Protein AF-A0A166GNI2-F1 (afdb_monomer_lite)

pLDDT: mean 70.07, std 17.27, range [38.03, 93.0]

InterPro domains:
  IPR001138 Zn(2)Cys(6) fungal-type DNA-binding domain [PF00172] (25-57)
  IPR001138 Zn(2)Cys(6) fungal-type DNA-binding domain [PS00463] (25-56)
  IPR001138 Zn(2)Cys(6) fungal-type DNA-binding domain [PS50048] (25-56)
  IPR001138 Zn(2)Cys(6) fungal-type DNA-binding domain [SM00066] (20-67)
  IPR001138 Zn(2)Cys(6) fungal-type DNA-binding domain [cd00067] (21-56)
  IPR036864 Zn(2)-C6 fungal-type DNA-binding domain superfamily [G3DSA:4.10.240.10] (22-89)
  IPR036864 Zn(2)-C6 fungal-type DNA-binding domain superfamily [SSF57701] (18-59)

Structure (mmCIF, N/CA/C/O backbone):
data_AF-A0A166GNI2-F1
#
_entry.id   AF-A0A166GNI2-F1
#
loop_
_atom_site.group_PDB
_atom_site.id
_atom_site.type_symbol
_atom_site.label_atom_id
_atom_site.label_alt_id
_atom_site.label_comp_id
_atom_site.label_asym_id
_atom_site.label_entity_id
_atom_site.label_seq_id
_atom_site.pdbx_PDB_ins_code
_atom_site.Cartn_x
_atom_site.Cartn_y
_atom_site.Cartn_z
_atom_site.occupancy
_atom_site.B_iso_or_equiv
_atom_site.auth_seq_id
_atom_site.auth_comp_id
_atom_site.auth_asym_id
_atom_site.auth_atom_id
_atom_site.pdbx_PDB_model_num
ATOM 1 N N . PRO A 1 1 ? -9.754 -38.605 24.866 1.00 47.03 1 PRO A N 1
ATOM 2 C CA . PRO A 1 1 ? -8.941 -38.838 23.643 1.00 47.03 1 PRO A CA 1
ATOM 3 C C . PRO A 1 1 ? -9.196 -37.699 22.643 1.00 47.03 1 PRO A C 1
ATOM 5 O O . PRO A 1 1 ? -10.216 -37.703 21.965 1.00 47.03 1 PRO A O 1
ATOM 8 N N . SER A 1 2 ? -8.332 -36.680 22.627 1.00 47.28 2 SER A N 1
ATOM 9 C CA . SER A 1 2 ? -8.513 -35.466 21.811 1.00 47.28 2 SER A CA 1
ATOM 10 C C . SER A 1 2 ? -7.514 -35.449 20.645 1.00 47.28 2 SER A C 1
ATOM 12 O O . SER A 1 2 ? -6.353 -35.806 20.855 1.00 47.28 2 SER A O 1
ATOM 14 N N . PRO A 1 3 ? -7.921 -35.063 19.420 1.00 56.62 3 PRO A N 1
ATOM 15 C CA . PRO A 1 3 ? -7.102 -35.253 18.230 1.00 56.62 3 PRO A CA 1
ATOM 16 C C . PRO A 1 3 ? -6.008 -34.183 18.113 1.00 56.62 3 PRO A C 1
ATOM 18 O O . PRO A 1 3 ? -6.261 -32.978 18.166 1.00 56.62 3 PRO A O 1
ATOM 21 N N . VAL A 1 4 ? -4.775 -34.646 17.918 1.00 52.44 4 VAL A N 1
ATOM 22 C CA . VAL A 1 4 ? -3.589 -33.831 17.639 1.00 52.44 4 VAL A CA 1
ATOM 23 C C . VAL A 1 4 ? -3.659 -33.242 16.224 1.00 52.44 4 VAL A C 1
ATOM 25 O O . VAL A 1 4 ? -3.728 -33.964 15.231 1.00 52.44 4 VAL A O 1
ATOM 28 N N . LYS A 1 5 ? -3.635 -31.908 16.108 1.00 46.94 5 LYS A N 1
ATOM 29 C CA . LYS A 1 5 ? -3.589 -31.208 14.814 1.00 46.94 5 LYS A CA 1
ATOM 30 C C . LYS A 1 5 ? -2.190 -31.352 14.201 1.00 46.94 5 LYS A C 1
ATOM 32 O O . LYS A 1 5 ? -1.229 -30.760 14.683 1.00 46.94 5 LYS A O 1
ATOM 37 N N . GLN A 1 6 ? -2.081 -32.149 13.139 1.00 52.44 6 GLN A N 1
ATOM 38 C CA . GLN A 1 6 ? -0.852 -32.353 12.369 1.00 52.44 6 GLN A CA 1
ATOM 39 C C . GLN A 1 6 ? -0.527 -31.131 11.495 1.00 52.44 6 GLN A C 1
ATOM 41 O O . GLN A 1 6 ? -1.205 -30.854 10.506 1.00 52.44 6 GLN A O 1
ATOM 46 N N . THR A 1 7 ? 0.562 -30.431 11.812 1.00 45.91 7 THR A N 1
ATOM 47 C CA . THR A 1 7 ? 1.188 -29.447 10.918 1.00 45.91 7 THR A CA 1
ATOM 48 C C . THR A 1 7 ? 1.956 -30.185 9.823 1.00 45.91 7 THR A C 1
ATOM 50 O O . THR A 1 7 ? 2.997 -30.786 10.091 1.00 45.91 7 THR A O 1
ATOM 53 N N . ARG A 1 8 ? 1.474 -30.140 8.576 1.00 60.47 8 ARG A N 1
ATOM 54 C CA . ARG A 1 8 ? 2.209 -30.696 7.431 1.00 60.47 8 ARG A CA 1
ATOM 55 C C . ARG A 1 8 ? 3.352 -29.756 7.037 1.00 60.47 8 ARG A C 1
ATOM 57 O O . ARG A 1 8 ? 3.125 -28.664 6.525 1.00 60.47 8 ARG A O 1
ATOM 64 N N . LYS A 1 9 ? 4.586 -30.193 7.298 1.00 44.50 9 LYS A N 1
ATOM 65 C CA . LYS A 1 9 ? 5.827 -29.611 6.768 1.00 44.50 9 LYS A CA 1
ATOM 66 C C . LYS A 1 9 ? 6.063 -30.193 5.369 1.00 44.50 9 LYS A C 1
ATOM 68 O O . LYS A 1 9 ? 6.328 -31.384 5.251 1.00 44.50 9 LYS A O 1
ATOM 73 N N . GLY A 1 10 ? 5.930 -29.378 4.324 1.00 48.03 10 GLY A N 1
ATOM 74 C CA . GLY A 1 10 ? 6.273 -29.760 2.950 1.00 48.03 10 GLY A CA 1
ATOM 75 C C . GLY A 1 10 ? 7.774 -29.614 2.692 1.00 48.03 10 GLY A C 1
ATOM 76 O O . GLY A 1 10 ? 8.349 -28.566 2.985 1.00 48.03 10 GLY A O 1
ATOM 77 N N . ALA A 1 11 ? 8.395 -30.670 2.167 1.00 50.78 11 ALA A N 1
ATOM 78 C CA . ALA A 1 11 ? 9.810 -30.745 1.824 1.00 50.78 11 ALA A CA 1
ATOM 79 C C . ALA A 1 11 ? 10.074 -30.371 0.347 1.00 50.78 11 ALA A C 1
ATOM 81 O O . ALA A 1 11 ? 9.404 -30.867 -0.548 1.00 50.78 11 ALA A O 1
ATOM 82 N N . GLY A 1 12 ? 11.065 -29.493 0.151 1.00 45.12 12 GLY A N 1
ATOM 83 C CA . GLY A 1 12 ? 12.081 -29.435 -0.916 1.00 45.12 12 GLY A CA 1
ATOM 84 C C . GLY A 1 12 ? 11.752 -29.668 -2.402 1.00 45.12 12 GLY A C 1
ATOM 85 O O . GLY A 1 12 ? 11.559 -30.796 -2.832 1.00 45.12 12 GLY A O 1
ATOM 86 N N . VAL A 1 13 ? 11.987 -28.628 -3.216 1.00 58.56 13 VAL A N 1
ATOM 87 C CA . VAL A 1 13 ? 12.628 -28.756 -4.544 1.00 58.56 13 VAL A CA 1
ATOM 88 C C . VAL A 1 13 ? 13.864 -27.841 -4.557 1.00 58.56 13 VAL A C 1
ATOM 90 O O . VAL A 1 13 ? 13.704 -26.630 -4.377 1.00 58.56 13 VAL A O 1
ATOM 93 N N . PRO A 1 14 ? 15.096 -28.351 -4.752 1.00 60.03 14 PRO A N 1
ATOM 94 C CA . PRO A 1 14 ? 16.277 -27.507 -4.886 1.00 60.03 14 PRO A CA 1
ATOM 95 C C . PRO A 1 14 ? 16.381 -27.001 -6.333 1.00 60.03 14 PRO A C 1
ATOM 97 O O . PRO A 1 14 ? 16.702 -27.762 -7.242 1.00 60.03 14 PRO A O 1
ATOM 100 N N . LYS A 1 15 ? 16.112 -25.709 -6.566 1.00 55.53 15 LYS A N 1
ATOM 101 C CA . LYS A 1 15 ? 16.352 -25.057 -7.867 1.00 55.53 15 LYS A CA 1
ATOM 102 C C . LYS A 1 15 ? 17.584 -24.145 -7.797 1.00 55.53 15 LYS A C 1
ATOM 104 O O . LYS A 1 15 ? 17.817 -23.462 -6.805 1.00 55.53 15 LYS A O 1
ATOM 109 N N . ALA A 1 16 ? 18.385 -24.232 -8.853 1.00 51.16 16 ALA A N 1
ATOM 110 C CA . ALA A 1 16 ? 19.793 -23.878 -8.978 1.00 51.16 16 ALA A CA 1
ATOM 111 C C . ALA A 1 16 ? 20.250 -22.468 -8.529 1.00 51.16 16 ALA A C 1
ATOM 113 O O . ALA A 1 16 ? 19.545 -21.472 -8.649 1.00 51.16 16 ALA A O 1
ATOM 114 N N . LYS A 1 17 ? 21.505 -22.467 -8.050 1.00 49.75 17 LYS A N 1
ATOM 115 C CA . LYS A 1 17 ? 22.572 -21.444 -8.041 1.00 49.75 17 LYS A CA 1
ATOM 116 C C . LYS A 1 17 ? 22.166 -19.999 -8.402 1.00 49.75 17 LYS A C 1
ATOM 118 O O . LYS A 1 17 ? 21.886 -19.688 -9.552 1.00 49.75 17 LYS A O 1
ATOM 123 N N . GLY A 1 18 ? 22.270 -19.104 -7.413 1.00 48.72 18 GLY A N 1
ATOM 124 C CA . GLY A 1 18 ? 22.246 -17.646 -7.611 1.00 48.72 18 GLY A CA 1
ATOM 125 C C . GLY A 1 18 ? 20.920 -16.941 -7.308 1.00 48.72 18 GLY A C 1
ATOM 126 O O . GLY A 1 18 ? 20.752 -15.783 -7.681 1.00 48.72 18 GLY A O 1
ATOM 127 N N . ALA A 1 19 ? 19.971 -17.592 -6.631 1.00 45.62 19 ALA A N 1
ATOM 128 C CA . ALA A 1 19 ? 18.704 -16.962 -6.274 1.00 45.62 19 ALA A CA 1
ATOM 129 C C . ALA A 1 19 ? 18.910 -15.909 -5.172 1.00 45.62 19 ALA A C 1
ATOM 131 O O . ALA A 1 19 ? 18.840 -16.210 -3.979 1.00 45.62 19 ALA A O 1
ATOM 132 N N . VAL A 1 20 ? 19.154 -14.660 -5.581 1.00 50.50 20 VAL A N 1
ATOM 133 C CA . VAL A 1 20 ? 18.919 -13.453 -4.777 1.00 50.50 20 VAL A CA 1
ATOM 134 C C . VAL A 1 20 ? 17.619 -13.689 -4.020 1.00 50.50 20 VAL A C 1
ATOM 136 O O . VAL A 1 20 ? 16.583 -13.795 -4.677 1.00 50.50 20 VAL A O 1
ATOM 139 N N . ARG A 1 21 ? 17.702 -13.888 -2.688 1.00 48.28 21 ARG A N 1
ATOM 140 C CA . ARG A 1 21 ? 16.601 -14.281 -1.784 1.00 48.28 21 ARG A CA 1
ATOM 141 C C . ARG A 1 21 ? 15.289 -13.814 -2.381 1.00 48.28 21 ARG A C 1
ATOM 143 O O . ARG A 1 21 ? 15.076 -12.599 -2.406 1.00 48.28 21 ARG A O 1
ATOM 150 N N . ALA A 1 22 ? 14.512 -14.751 -2.945 1.00 50.62 22 ALA A N 1
ATOM 151 C CA . ALA A 1 22 ? 13.355 -14.410 -3.760 1.00 50.62 22 ALA A CA 1
ATOM 152 C C . ALA A 1 22 ? 12.605 -13.304 -3.031 1.00 50.62 22 ALA A C 1
ATOM 154 O O . ALA A 1 22 ? 12.288 -13.435 -1.845 1.00 50.62 22 ALA A O 1
ATOM 155 N N . LYS A 1 23 ? 12.460 -12.163 -3.704 1.00 63.97 23 LYS A N 1
ATOM 156 C CA . LYS A 1 23 ? 11.750 -11.000 -3.196 1.00 63.97 23 LYS A CA 1
ATOM 157 C C . LYS A 1 23 ? 10.283 -11.406 -3.150 1.00 63.97 23 LYS A C 1
ATOM 159 O O . LYS A 1 23 ? 9.528 -11.035 -4.024 1.00 63.97 23 LYS A O 1
ATOM 164 N N . SER A 1 24 ? 9.920 -12.289 -2.236 1.00 74.56 24 SER A N 1
ATOM 165 C CA . SER A 1 24 ? 8.643 -12.978 -2.219 1.00 74.56 24 SER A CA 1
ATOM 166 C C . SER A 1 24 ? 7.611 -12.073 -1.534 1.00 74.56 24 SER A C 1
ATOM 168 O O . SER A 1 24 ? 7.962 -11.140 -0.799 1.00 74.56 24 SER A O 1
ATOM 170 N N . GLY A 1 25 ? 6.339 -12.235 -1.876 1.00 86.94 25 GLY A N 1
ATOM 171 C CA . GLY A 1 25 ? 5.243 -11.391 -1.406 1.00 86.94 25 GLY A CA 1
ATOM 172 C C . GLY A 1 25 ? 4.832 -10.254 -2.336 1.00 86.94 25 GLY A C 1
ATOM 173 O O . GLY A 1 25 ? 5.550 -9.891 -3.269 1.00 86.94 25 GLY A O 1
ATOM 174 N N . CYS A 1 26 ? 3.662 -9.678 -2.063 1.00 91.56 26 CYS A N 1
ATOM 175 C CA . CYS A 1 26 ? 3.109 -8.562 -2.824 1.00 91.56 26 CYS A CA 1
ATOM 176 C C . CYS A 1 26 ? 3.932 -7.276 -2.639 1.00 91.56 26 CYS A C 1
ATOM 178 O O . CYS A 1 26 ? 4.667 -7.107 -1.656 1.00 91.56 26 CYS A O 1
ATOM 180 N N . TYR A 1 27 ? 3.801 -6.331 -3.566 1.00 90.62 27 TYR A N 1
ATOM 181 C CA . TYR A 1 27 ? 4.530 -5.061 -3.512 1.00 90.62 27 TYR A CA 1
ATOM 182 C C . TYR A 1 27 ? 4.263 -4.278 -2.219 1.00 90.62 27 TYR A C 1
ATOM 184 O O . TYR A 1 27 ? 5.214 -3.788 -1.605 1.00 90.62 27 TYR A O 1
ATOM 192 N N . THR A 1 28 ? 3.018 -4.242 -1.738 1.00 91.44 28 THR A N 1
ATOM 193 C CA . THR A 1 28 ? 2.643 -3.569 -0.483 1.00 91.44 28 THR A CA 1
ATOM 194 C C . THR A 1 28 ? 3.384 -4.157 0.727 1.00 91.44 28 THR A C 1
ATOM 196 O O . THR A 1 28 ? 3.979 -3.419 1.518 1.00 91.44 28 THR A O 1
ATOM 199 N N . CYS A 1 29 ? 3.441 -5.488 0.861 1.00 91.44 29 CYS A N 1
ATOM 200 C CA . CYS A 1 29 ? 4.196 -6.153 1.932 1.00 91.44 29 CYS A CA 1
ATOM 201 C C . CYS A 1 29 ? 5.701 -5.860 1.847 1.00 91.44 29 CYS A C 1
ATOM 203 O O . CYS A 1 29 ? 6.340 -5.608 2.875 1.00 91.44 29 CYS A O 1
ATOM 205 N N . ARG A 1 30 ? 6.261 -5.811 0.629 1.00 89.81 30 ARG A N 1
ATOM 206 C CA . ARG A 1 30 ? 7.669 -5.446 0.399 1.00 89.81 30 ARG A CA 1
ATOM 207 C C . ARG A 1 30 ? 7.962 -4.005 0.842 1.00 89.81 30 ARG A C 1
ATOM 209 O O . ARG A 1 30 ? 8.956 -3.778 1.529 1.00 89.81 30 ARG A O 1
ATOM 216 N N . ILE A 1 31 ? 7.099 -3.041 0.506 1.00 90.06 31 ILE A N 1
ATOM 217 C CA . ILE A 1 31 ? 7.242 -1.619 0.888 1.00 90.06 31 ILE A CA 1
ATOM 218 C C . ILE A 1 31 ? 7.232 -1.448 2.414 1.00 90.06 31 ILE A C 1
ATOM 220 O O . ILE A 1 31 ? 8.105 -0.772 2.977 1.00 90.06 31 ILE A O 1
ATOM 224 N N . ARG A 1 32 ? 6.290 -2.122 3.088 1.00 89.31 32 ARG A N 1
ATOM 225 C CA . ARG A 1 32 ? 6.128 -2.114 4.554 1.00 89.31 32 ARG A CA 1
ATOM 226 C C . ARG A 1 32 ? 7.199 -2.898 5.308 1.00 89.31 32 ARG A C 1
ATOM 228 O O . ARG A 1 32 ? 7.275 -2.776 6.528 1.00 89.31 32 ARG A O 1
ATOM 235 N N . ARG A 1 33 ? 7.992 -3.720 4.611 1.00 88.00 33 ARG A N 1
ATOM 236 C CA . ARG A 1 33 ? 8.945 -4.669 5.210 1.00 88.00 33 ARG A CA 1
ATOM 237 C C . ARG A 1 33 ? 8.265 -5.628 6.204 1.00 88.00 33 ARG A C 1
ATOM 239 O O . ARG A 1 33 ? 8.782 -5.877 7.291 1.00 88.00 33 ARG A O 1
ATOM 246 N N . LYS A 1 34 ? 7.082 -6.145 5.851 1.00 89.69 34 LYS A N 1
ATOM 247 C CA . LYS A 1 34 ? 6.340 -7.143 6.646 1.00 89.69 34 LYS A CA 1
ATOM 248 C C . LYS A 1 34 ? 6.190 -8.449 5.868 1.00 89.69 34 LYS A C 1
ATOM 250 O O . LYS A 1 34 ? 6.204 -8.440 4.639 1.00 89.69 34 LYS A O 1
ATOM 255 N N . LYS A 1 35 ? 6.050 -9.568 6.589 1.00 87.38 35 LYS A N 1
ATOM 256 C CA . LYS A 1 35 ? 5.875 -10.895 5.984 1.00 87.38 35 LYS A CA 1
ATOM 257 C C . LYS A 1 35 ? 4.589 -10.921 5.155 1.00 87.38 35 LYS A C 1
ATOM 259 O O . LYS A 1 35 ? 3.543 -10.489 5.631 1.00 87.38 35 LYS A O 1
ATOM 264 N N . CYS A 1 36 ? 4.689 -11.424 3.930 1.00 91.00 36 CYS A N 1
ATOM 265 C CA . CYS A 1 36 ? 3.536 -11.749 3.105 1.00 91.00 36 CYS A CA 1
ATOM 266 C C . CYS A 1 36 ? 3.149 -13.216 3.335 1.00 91.00 36 CYS A C 1
ATOM 268 O O . CYS A 1 36 ? 4.011 -14.063 3.591 1.00 91.00 36 CYS A O 1
ATOM 270 N N . ASP A 1 37 ? 1.855 -13.503 3.283 1.00 90.06 37 ASP A N 1
ATOM 271 C CA . ASP A 1 37 ? 1.307 -14.864 3.265 1.00 90.06 37 ASP A CA 1
ATOM 272 C C . ASP A 1 37 ? 1.355 -15.503 1.870 1.00 90.06 37 ASP A C 1
ATOM 274 O O . ASP A 1 37 ? 1.256 -16.719 1.772 1.00 90.06 37 ASP A O 1
ATOM 278 N N . GLU A 1 38 ? 1.553 -14.697 0.821 1.00 86.62 38 GLU A N 1
ATOM 279 C CA . GLU A 1 38 ? 1.625 -15.135 -0.581 1.00 86.62 38 GLU A CA 1
ATOM 280 C C . GLU A 1 38 ? 0.374 -15.873 -1.089 1.00 86.62 38 GLU A C 1
ATOM 282 O O . GLU A 1 38 ? 0.418 -16.497 -2.144 1.00 86.62 38 GLU A O 1
ATOM 287 N N . GLN A 1 39 ? -0.754 -15.757 -0.379 1.00 86.69 39 GLN A N 1
ATOM 288 C CA . GLN A 1 39 ? -2.047 -16.297 -0.789 1.00 86.69 39 GLN A CA 1
ATOM 289 C C . GLN A 1 39 ? -2.802 -15.216 -1.560 1.00 86.69 39 GLN A C 1
ATOM 291 O O . GLN A 1 39 ? -3.438 -14.354 -0.952 1.00 86.69 39 GLN A O 1
ATOM 296 N N . ALA A 1 40 ? -2.680 -15.229 -2.888 1.00 86.38 40 ALA A N 1
ATOM 297 C CA . ALA A 1 40 ? -3.473 -14.366 -3.756 1.00 86.38 40 ALA A CA 1
ATOM 298 C C . ALA A 1 40 ? -4.938 -14.829 -3.752 1.00 86.38 40 ALA A C 1
ATOM 300 O O . ALA A 1 40 ? -5.219 -16.004 -3.981 1.00 86.38 40 ALA A O 1
ATOM 301 N N . ASP A 1 41 ? -5.859 -13.916 -3.465 1.00 87.44 41 ASP A N 1
ATOM 302 C CA . ASP A 1 41 ? -7.292 -14.140 -3.636 1.00 87.44 41 ASP A CA 1
ATOM 303 C C . ASP A 1 41 ? -7.723 -13.961 -5.104 1.00 87.44 41 ASP A C 1
ATOM 305 O O . ASP A 1 41 ? -6.905 -13.670 -5.980 1.00 87.44 41 ASP A O 1
ATOM 309 N N . GLY A 1 42 ? -9.024 -14.106 -5.381 1.00 85.44 42 GLY A N 1
ATOM 310 C CA . GLY A 1 42 ? -9.582 -13.921 -6.727 1.00 85.44 42 GLY A CA 1
ATOM 311 C C . GLY A 1 42 ? -9.390 -12.515 -7.315 1.00 85.44 42 GLY A C 1
ATOM 312 O O . GLY A 1 42 ? -9.536 -12.346 -8.520 1.00 85.44 42 GLY A O 1
ATOM 313 N N . SER A 1 43 ? -9.026 -11.524 -6.493 1.00 82.56 43 SER A N 1
ATOM 314 C CA . SER A 1 43 ? -8.703 -10.156 -6.921 1.00 82.56 43 SER A CA 1
ATOM 315 C C . SER A 1 43 ? -7.198 -9.919 -7.115 1.00 82.56 43 SER A C 1
ATOM 317 O O . SER A 1 43 ? -6.784 -8.824 -7.487 1.00 82.56 43 SER A O 1
ATOM 319 N N . GLY A 1 44 ? -6.356 -10.925 -6.850 1.00 86.94 44 GLY A N 1
ATOM 320 C CA . GLY A 1 44 ? -4.898 -10.800 -6.892 1.00 86.94 44 GLY A CA 1
ATOM 321 C C . GLY A 1 44 ? -4.288 -10.142 -5.646 1.00 86.94 44 GLY A C 1
ATOM 322 O O . GLY A 1 44 ? -3.092 -9.830 -5.632 1.00 86.94 44 GLY A O 1
ATOM 323 N N . SER A 1 45 ? -5.076 -9.959 -4.584 1.00 91.38 45 SER A N 1
ATOM 324 C CA . SER A 1 45 ? -4.647 -9.388 -3.308 1.00 91.38 45 SER A CA 1
ATOM 325 C C . SER A 1 45 ? -4.188 -10.471 -2.335 1.00 91.38 45 SER A C 1
ATOM 327 O O . SER A 1 45 ? -4.746 -11.562 -2.282 1.00 91.38 45 SER A O 1
ATOM 329 N N . CYS A 1 46 ? -3.167 -10.184 -1.521 1.00 93.00 46 CYS A N 1
ATOM 330 C CA . CYS A 1 46 ? -2.761 -11.110 -0.462 1.00 93.00 46 CYS A CA 1
ATOM 331 C C . CYS A 1 46 ? -3.693 -11.029 0.754 1.00 93.00 46 CYS A C 1
ATOM 333 O O . CYS A 1 46 ? -4.149 -9.941 1.126 1.00 93.00 46 CYS A O 1
ATOM 335 N N . GLN A 1 47 ? -3.889 -12.149 1.452 1.00 92.69 47 GLN A N 1
ATOM 336 C CA . GLN A 1 47 ? -4.782 -12.220 2.616 1.00 92.69 47 GLN A CA 1
ATOM 337 C C . GLN A 1 47 ? -4.381 -11.250 3.740 1.00 92.69 47 GLN A C 1
ATOM 339 O O . GLN A 1 47 ? -5.228 -10.729 4.466 1.00 92.69 47 GLN A O 1
ATOM 344 N N . THR A 1 48 ? -3.088 -10.960 3.902 1.00 91.44 48 THR A N 1
ATOM 345 C CA . THR A 1 48 ? -2.613 -9.980 4.890 1.00 91.44 48 THR A CA 1
ATOM 346 C C . THR A 1 48 ? -3.005 -8.552 4.538 1.00 91.44 48 THR A C 1
ATOM 348 O O . THR A 1 48 ? -3.360 -7.799 5.443 1.00 91.44 48 THR A O 1
ATOM 351 N N . CYS A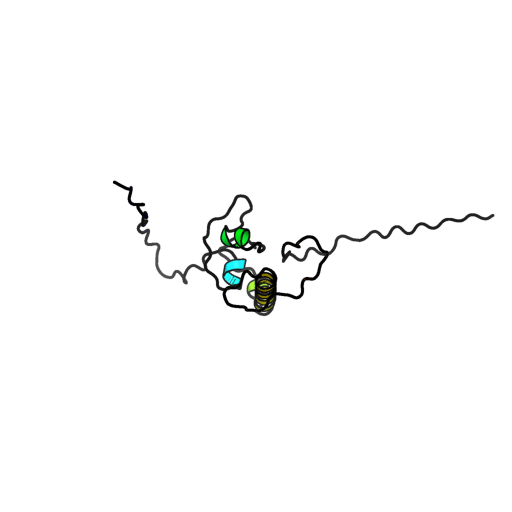 1 49 ? -2.946 -8.166 3.263 1.00 92.12 49 CYS A N 1
ATOM 352 C CA . CYS A 1 49 ? -3.395 -6.844 2.831 1.00 92.12 49 CYS A CA 1
ATOM 353 C C . CYS A 1 49 ? -4.903 -6.700 3.031 1.00 92.12 49 CYS A C 1
ATOM 355 O O . CYS A 1 49 ? -5.323 -5.728 3.653 1.00 92.12 49 CYS A O 1
ATOM 357 N N . VAL A 1 50 ? -5.680 -7.710 2.631 1.00 91.69 50 VAL A N 1
ATOM 358 C CA . VAL A 1 50 ? -7.140 -7.737 2.807 1.00 91.69 50 VAL A CA 1
ATOM 359 C C . VAL A 1 50 ? -7.522 -7.594 4.283 1.00 91.69 50 VAL A C 1
ATOM 361 O O . VAL A 1 50 ? -8.299 -6.712 4.645 1.00 91.69 50 VAL A O 1
ATOM 364 N N . ARG A 1 51 ? -6.908 -8.389 5.170 1.00 90.56 51 ARG A N 1
ATOM 365 C CA . ARG A 1 51 ? -7.180 -8.347 6.618 1.00 90.56 51 ARG A CA 1
ATOM 366 C C . ARG A 1 51 ? -6.853 -6.995 7.250 1.00 90.56 51 ARG A C 1
ATOM 368 O O . ARG A 1 51 ? -7.565 -6.546 8.139 1.00 90.56 51 ARG A O 1
ATOM 375 N N . LEU A 1 52 ? -5.763 -6.367 6.813 1.00 88.69 52 LEU A N 1
ATOM 376 C CA . LEU A 1 52 ? -5.319 -5.063 7.313 1.00 88.69 52 LEU A CA 1
ATOM 377 C C . LEU A 1 52 ? -5.987 -3.885 6.591 1.00 88.69 52 LEU A C 1
ATOM 379 O O . LEU A 1 52 ? -5.607 -2.746 6.851 1.00 88.69 52 LEU A O 1
ATOM 383 N N . ARG A 1 53 ? -6.934 -4.154 5.677 1.00 88.94 53 ARG A N 1
ATOM 384 C CA . ARG A 1 53 ? -7.610 -3.147 4.845 1.00 88.94 53 ARG A CA 1
ATOM 385 C C . ARG A 1 53 ? -6.625 -2.243 4.092 1.00 88.94 53 ARG A C 1
ATOM 387 O O . ARG A 1 53 ? -6.838 -1.045 3.957 1.00 88.94 53 ARG A O 1
ATOM 394 N N . LEU A 1 54 ? -5.521 -2.821 3.621 1.00 90.50 54 LEU A N 1
ATOM 395 C CA . LEU A 1 54 ? -4.515 -2.130 2.817 1.00 90.50 54 LEU A CA 1
ATOM 396 C C . LEU A 1 54 ? -4.691 -2.475 1.346 1.00 90.50 54 LEU A C 1
ATOM 398 O O . LEU A 1 54 ? -4.858 -3.650 1.015 1.00 90.50 54 LEU A O 1
ATOM 402 N N . GLU A 1 55 ? -4.515 -1.491 0.468 1.00 91.56 55 GLU A N 1
ATOM 403 C CA . GLU A 1 55 ? -4.451 -1.756 -0.966 1.00 91.56 55 GLU A CA 1
ATOM 404 C C . GLU A 1 55 ? -3.264 -2.666 -1.296 1.00 91.56 55 GLU A C 1
ATOM 406 O O . GLU A 1 55 ? -2.095 -2.402 -0.967 1.00 91.56 55 GLU A O 1
ATOM 411 N N . CYS A 1 56 ? -3.587 -3.795 -1.922 1.00 91.94 56 CYS A N 1
ATOM 412 C CA . CYS A 1 56 ? -2.607 -4.741 -2.404 1.00 91.94 56 CYS A CA 1
ATOM 413 C C . CYS A 1 56 ? -2.254 -4.389 -3.842 1.00 91.94 56 CYS A C 1
ATOM 415 O O . CYS A 1 56 ? -3.046 -4.593 -4.749 1.00 91.94 56 CYS A O 1
ATOM 417 N N . LEU A 1 57 ? -1.023 -3.944 -4.069 1.00 90.62 57 LEU A N 1
ATOM 418 C CA . LEU A 1 57 ? -0.535 -3.644 -5.418 1.00 90.62 57 LEU A CA 1
ATOM 419 C C . LEU A 1 57 ? -0.214 -4.919 -6.235 1.00 90.62 57 LEU A C 1
ATOM 421 O O . LEU A 1 57 ? 0.442 -4.852 -7.270 1.00 90.62 57 LEU A O 1
ATOM 425 N N . GLY A 1 58 ? -0.615 -6.095 -5.746 1.00 89.56 58 GLY A N 1
ATOM 426 C CA . GLY A 1 58 ? -0.384 -7.380 -6.396 1.00 89.56 58 GLY A CA 1
ATOM 427 C C . GLY A 1 58 ? 1.035 -7.933 -6.247 1.00 89.56 58 GLY A C 1
ATOM 428 O O . GLY A 1 58 ? 1.884 -7.432 -5.492 1.00 89.56 58 GLY A O 1
ATOM 429 N N . PHE A 1 59 ? 1.276 -9.032 -6.957 1.00 87.69 59 PHE A N 1
ATOM 430 C CA . PHE A 1 59 ? 2.522 -9.790 -6.954 1.00 87.69 59 PHE A CA 1
ATOM 431 C C . PHE A 1 59 ? 3.264 -9.612 -8.277 1.00 87.69 59 PHE A C 1
ATOM 433 O O . PHE A 1 59 ? 2.659 -9.554 -9.341 1.00 87.69 59 PHE A O 1
ATOM 440 N N . GLY A 1 60 ? 4.594 -9.589 -8.229 1.00 83.06 60 GLY A N 1
ATOM 441 C CA . GLY A 1 60 ? 5.384 -9.654 -9.452 1.00 83.06 60 GLY A CA 1
ATOM 442 C C . GLY A 1 60 ? 6.866 -9.894 -9.218 1.00 83.06 60 GLY A C 1
ATOM 443 O O . GLY A 1 60 ? 7.431 -9.557 -8.166 1.00 83.06 60 GLY A O 1
ATOM 444 N N . ALA A 1 61 ? 7.490 -10.529 -10.209 1.00 76.19 61 ALA A N 1
ATOM 445 C CA . ALA A 1 61 ? 8.905 -10.882 -10.186 1.00 76.19 61 ALA A CA 1
ATOM 446 C C . ALA A 1 61 ? 9.798 -9.643 -10.356 1.00 76.19 61 ALA A C 1
ATOM 448 O O . ALA A 1 61 ? 10.790 -9.482 -9.642 1.00 76.19 61 ALA A O 1
ATOM 449 N N . LYS A 1 62 ? 9.413 -8.724 -11.251 1.00 78.81 62 LYS A N 1
ATOM 450 C CA . LYS A 1 62 ? 10.140 -7.475 -11.501 1.00 78.81 62 LYS A CA 1
ATOM 451 C C . LYS A 1 62 ? 9.668 -6.378 -10.550 1.00 78.81 62 LYS A C 1
ATOM 453 O O . LYS A 1 62 ? 8.492 -6.266 -10.233 1.00 78.81 62 LYS A O 1
ATOM 458 N N . ARG A 1 63 ? 10.599 -5.558 -10.062 1.00 76.75 63 ARG A N 1
ATOM 459 C CA . ARG A 1 63 ? 10.269 -4.351 -9.295 1.00 76.75 63 ARG A CA 1
ATOM 460 C C . ARG A 1 63 ? 9.873 -3.249 -10.293 1.00 76.75 63 ARG A C 1
ATOM 462 O O . ARG A 1 63 ? 10.720 -2.953 -11.134 1.00 76.75 63 ARG A O 1
ATOM 469 N N . PRO A 1 64 ? 8.668 -2.663 -10.208 1.00 81.38 64 PRO A N 1
ATOM 470 C CA . PRO A 1 64 ? 8.275 -1.573 -11.097 1.00 81.38 64 PRO A CA 1
ATOM 471 C C . PRO A 1 64 ? 9.119 -0.318 -10.845 1.00 81.38 64 PRO A C 1
ATOM 473 O O . PRO A 1 64 ? 9.653 -0.136 -9.743 1.00 81.38 64 PRO A O 1
ATOM 476 N N . ASP A 1 65 ? 9.244 0.532 -11.862 1.00 80.94 65 ASP A N 1
ATOM 477 C CA . ASP A 1 65 ? 10.202 1.645 -11.882 1.00 80.94 65 ASP A CA 1
ATOM 478 C C . ASP A 1 65 ? 9.886 2.716 -10.835 1.00 80.94 65 ASP A C 1
ATOM 480 O O . ASP A 1 65 ? 10.780 3.147 -10.108 1.00 80.94 65 ASP A O 1
ATOM 484 N N . TRP A 1 66 ? 8.602 2.998 -10.596 1.00 79.00 66 TRP A N 1
ATOM 485 C CA . TRP A 1 66 ? 8.159 3.876 -9.506 1.00 79.00 66 TRP A CA 1
ATOM 486 C C . TRP A 1 66 ? 8.598 3.393 -8.115 1.00 79.00 66 TRP A C 1
ATOM 488 O O . TRP A 1 66 ? 8.692 4.185 -7.185 1.00 79.00 66 TRP A O 1
ATOM 498 N N . MET A 1 67 ? 8.880 2.095 -7.936 1.00 78.31 67 MET A N 1
ATOM 499 C CA . MET A 1 67 ? 9.397 1.546 -6.678 1.00 78.31 67 MET A CA 1
ATOM 500 C C . MET A 1 67 ? 10.935 1.554 -6.629 1.00 78.31 67 MET A C 1
ATOM 502 O O . MET A 1 67 ? 11.519 1.242 -5.582 1.00 78.31 67 MET A O 1
ATOM 506 N N . ARG A 1 68 ? 11.604 1.787 -7.761 1.00 77.00 68 ARG A N 1
ATOM 507 C CA . ARG A 1 68 ? 13.064 1.878 -7.884 1.00 77.00 68 ARG A CA 1
ATOM 508 C C . ARG A 1 68 ? 13.534 3.316 -7.675 1.00 77.00 68 ARG A C 1
ATOM 510 O O . ARG A 1 68 ? 14.516 3.491 -6.960 1.00 77.00 68 ARG A O 1
ATOM 517 N N . GLU A 1 69 ? 12.792 4.287 -8.203 1.00 74.25 69 GLU A N 1
ATOM 518 C CA . GLU A 1 69 ? 12.964 5.715 -7.930 1.00 74.25 69 GLU A CA 1
ATOM 519 C C . GLU A 1 69 ? 12.764 5.942 -6.421 1.00 74.25 69 GLU A C 1
ATOM 521 O O . GLU A 1 69 ? 11.655 5.826 -5.892 1.00 74.25 69 GLU A O 1
ATOM 526 N N . GLY A 1 70 ? 13.857 6.129 -5.676 1.00 67.25 70 GLY A N 1
ATOM 527 C CA . GLY A 1 70 ? 13.919 5.931 -4.219 1.00 67.25 70 GLY A CA 1
ATOM 528 C C . GLY A 1 70 ? 12.956 6.776 -3.377 1.00 67.25 70 GLY A C 1
ATOM 529 O O . GLY A 1 70 ? 12.787 6.485 -2.193 1.00 67.25 70 GLY A O 1
ATOM 530 N N . ASN A 1 71 ? 12.297 7.770 -3.975 1.00 77.56 71 ASN A N 1
ATOM 531 C CA . ASN A 1 71 ? 11.445 8.730 -3.287 1.00 77.56 71 ASN A CA 1
ATOM 532 C C . ASN A 1 71 ? 9.988 8.263 -3.092 1.00 77.56 71 ASN A C 1
ATOM 534 O O . ASN A 1 71 ? 9.348 8.632 -2.111 1.00 77.56 71 ASN A O 1
ATOM 538 N N . SER A 1 72 ? 9.454 7.387 -3.948 1.00 80.25 72 SER A N 1
ATOM 539 C CA . SER A 1 72 ? 8.034 6.983 -3.865 1.00 80.25 72 SER A CA 1
ATOM 540 C C . SER A 1 72 ? 7.766 5.953 -2.758 1.00 80.25 72 SER A C 1
ATOM 542 O O . SER A 1 72 ? 6.721 5.950 -2.107 1.00 80.25 72 SER A O 1
ATOM 544 N N . VAL A 1 73 ? 8.732 5.065 -2.503 1.00 85.62 73 VAL A N 1
ATOM 545 C CA . VAL A 1 73 ? 8.644 4.014 -1.473 1.00 85.62 73 VAL A CA 1
ATOM 546 C C . VAL A 1 73 ? 8.536 4.555 -0.039 1.00 85.62 73 VAL A C 1
ATOM 548 O O . VAL A 1 73 ? 7.705 4.025 0.705 1.00 85.62 73 VAL A O 1
ATOM 551 N N . PRO A 1 74 ? 9.351 5.5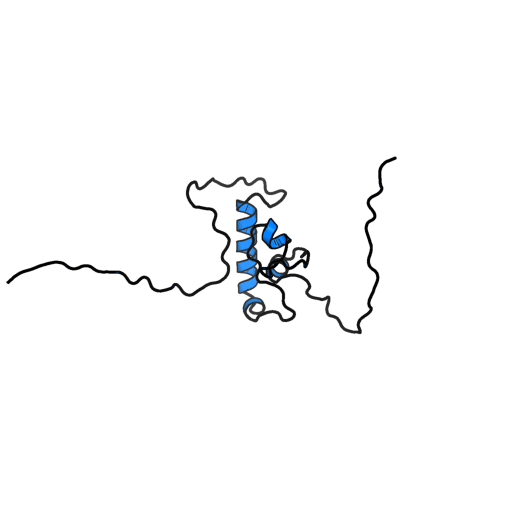35 0.409 1.00 86.88 74 PRO A N 1
ATOM 552 C CA . PRO A 1 74 ? 9.232 6.081 1.760 1.00 86.88 74 PRO A CA 1
ATOM 553 C C . PRO A 1 74 ? 7.900 6.803 1.973 1.00 86.88 74 PRO A C 1
ATOM 555 O O . PRO A 1 74 ? 7.269 6.571 3.002 1.00 86.88 74 PRO A O 1
ATOM 558 N N . VAL A 1 75 ? 7.419 7.569 0.985 1.00 87.38 75 VAL A N 1
ATOM 559 C CA . VAL A 1 75 ? 6.103 8.231 1.044 1.00 87.38 75 VAL A CA 1
ATOM 560 C C . VAL A 1 75 ? 4.991 7.200 1.227 1.00 87.38 75 VAL A C 1
ATOM 562 O O . VAL A 1 75 ? 4.164 7.313 2.132 1.00 87.38 75 VAL A O 1
ATOM 565 N N . LEU A 1 76 ? 5.004 6.139 0.417 1.00 87.88 76 LEU A N 1
ATOM 566 C CA . LEU A 1 76 ? 3.998 5.087 0.493 1.00 87.88 76 LEU A CA 1
ATOM 567 C C . LEU A 1 76 ? 4.061 4.306 1.810 1.00 87.88 76 LEU A C 1
ATOM 569 O O . LEU A 1 76 ? 3.031 3.964 2.390 1.00 87.88 76 LEU A O 1
ATOM 573 N N . ARG A 1 77 ? 5.271 4.051 2.321 1.00 90.19 77 ARG A N 1
ATOM 574 C CA . ARG A 1 77 ? 5.461 3.426 3.633 1.00 90.19 77 ARG A CA 1
ATOM 575 C C . ARG A 1 77 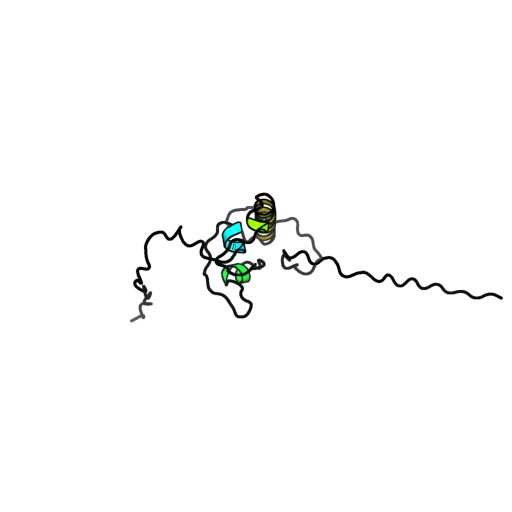? 4.841 4.268 4.744 1.00 90.19 77 ARG A C 1
ATOM 577 O O . ARG A 1 77 ? 4.193 3.691 5.616 1.00 90.19 77 ARG A O 1
ATOM 584 N N . GLU A 1 78 ? 5.055 5.579 4.726 1.00 89.75 78 GLU A N 1
ATOM 585 C CA . GLU A 1 78 ? 4.545 6.468 5.768 1.00 89.75 78 GLU A CA 1
ATOM 586 C C . GLU A 1 78 ? 3.016 6.553 5.729 1.00 89.75 78 GLU A C 1
ATOM 588 O O . GLU A 1 78 ? 2.379 6.359 6.760 1.00 89.75 78 GLU A O 1
ATOM 593 N N . ARG A 1 79 ? 2.411 6.673 4.537 1.00 87.88 79 ARG A N 1
ATOM 594 C CA . ARG A 1 79 ? 0.945 6.607 4.371 1.00 87.88 79 ARG A CA 1
ATOM 595 C C . ARG A 1 79 ? 0.353 5.326 4.961 1.00 87.88 79 ARG A C 1
ATOM 597 O O . ARG A 1 79 ? -0.620 5.366 5.710 1.00 87.88 79 ARG A O 1
ATOM 604 N N . ILE A 1 80 ? 0.977 4.180 4.681 1.00 90.31 80 ILE A N 1
ATOM 605 C CA . ILE A 1 80 ? 0.531 2.896 5.232 1.00 90.31 80 ILE A CA 1
ATOM 606 C C . ILE A 1 80 ? 0.688 2.852 6.761 1.00 90.31 80 ILE A C 1
ATOM 608 O O . ILE A 1 80 ? -0.161 2.295 7.456 1.00 90.31 80 ILE A O 1
ATOM 612 N N . LYS A 1 81 ? 1.775 3.409 7.304 1.00 88.31 81 LYS A N 1
ATOM 613 C CA . LYS A 1 81 ? 2.008 3.466 8.752 1.00 88.31 81 LYS A CA 1
ATOM 614 C C . LYS A 1 81 ? 0.949 4.327 9.446 1.00 88.31 81 LYS A C 1
ATOM 616 O O . LYS A 1 81 ? 0.384 3.876 10.438 1.00 88.31 81 LYS A O 1
ATOM 621 N N . GLN A 1 82 ? 0.654 5.507 8.903 1.00 87.06 82 GLN A N 1
ATOM 622 C CA . GLN A 1 82 ? -0.356 6.427 9.431 1.00 87.06 82 GLN A CA 1
ATOM 623 C C . GLN A 1 82 ? -1.754 5.805 9.429 1.00 87.06 82 GLN A C 1
ATOM 625 O O . GLN A 1 82 ? -2.449 5.874 10.438 1.00 87.06 82 GLN A O 1
ATOM 630 N N . PHE A 1 83 ? -2.138 5.118 8.352 1.00 86.88 83 PHE A N 1
ATOM 631 C CA . PHE A 1 83 ? -3.433 4.438 8.287 1.00 86.88 83 PHE A CA 1
ATOM 632 C C . PHE A 1 83 ? -3.568 3.304 9.301 1.00 86.88 83 PHE A C 1
ATOM 634 O O . PHE A 1 83 ? -4.573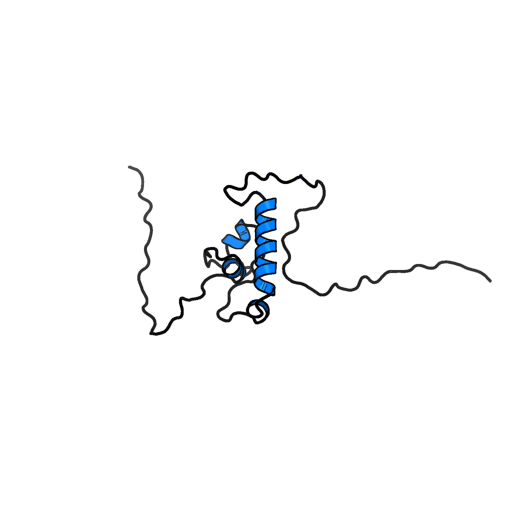 3.189 9.990 1.00 86.88 83 PHE A O 1
ATOM 641 N N . LEU A 1 84 ? -2.539 2.472 9.461 1.00 86.69 84 LEU A N 1
ATOM 642 C CA . LEU A 1 84 ? -2.599 1.410 10.467 1.00 86.69 84 LEU A CA 1
ATOM 643 C C . LEU A 1 84 ? -2.635 1.968 11.892 1.00 86.69 84 LEU A C 1
ATOM 645 O O . LEU A 1 84 ? -3.249 1.351 12.762 1.00 86.69 84 LEU A O 1
ATOM 649 N N . ALA A 1 85 ? -1.978 3.108 12.128 1.00 85.44 85 ALA A N 1
ATOM 650 C CA . ALA A 1 85 ? -2.025 3.806 13.406 1.00 85.44 85 ALA A CA 1
ATOM 651 C C . ALA A 1 85 ? -3.431 4.359 13.682 1.00 85.44 85 ALA A C 1
ATOM 653 O O . ALA A 1 85 ? -3.959 4.123 14.765 1.00 85.44 85 ALA A O 1
ATOM 654 N N . SER A 1 86 ? -4.068 5.014 12.702 1.00 81.06 86 SER A N 1
ATOM 655 C CA . SER A 1 86 ? -5.425 5.557 12.860 1.00 81.06 86 SER A CA 1
ATOM 656 C C . SER A 1 86 ? -6.489 4.470 13.042 1.00 81.06 86 SER A C 1
ATOM 658 O O . SER A 1 86 ? -7.456 4.679 13.766 1.00 81.06 86 SER A O 1
ATOM 660 N N . GLN A 1 87 ? -6.282 3.284 12.462 1.00 80.50 87 GLN A N 1
ATOM 661 C CA . GLN A 1 87 ? -7.148 2.113 12.644 1.00 80.50 87 GLN A CA 1
ATOM 662 C C . GLN A 1 87 ? -6.884 1.340 13.953 1.00 80.50 87 GLN A C 1
ATOM 664 O O . GLN A 1 87 ? -7.500 0.303 14.186 1.00 80.50 87 GLN A O 1
ATOM 669 N N . GLY A 1 88 ? -5.938 1.779 14.798 1.00 77.69 88 GLY A N 1
ATOM 670 C CA . GLY A 1 88 ? -5.581 1.076 16.040 1.00 77.69 88 GLY A CA 1
ATOM 671 C C . GLY A 1 88 ? -4.944 -0.306 15.821 1.00 77.69 88 GLY A C 1
ATOM 672 O O . GLY A 1 88 ? -4.869 -1.117 16.741 1.00 77.69 88 GLY A O 1
ATOM 673 N N . MET A 1 89 ? -4.463 -0.598 14.608 1.00 73.31 89 MET A N 1
ATOM 674 C CA . MET A 1 89 ? -3.923 -1.909 14.221 1.00 73.31 89 MET A CA 1
ATOM 675 C C . MET A 1 89 ? -2.419 -2.067 14.509 1.00 73.31 89 MET A C 1
ATOM 677 O O . MET A 1 89 ? -1.814 -3.074 14.125 1.00 73.31 89 MET A O 1
ATOM 681 N N . ILE A 1 90 ? -1.783 -1.096 15.174 1.00 70.19 90 ILE A N 1
ATOM 682 C CA . ILE A 1 90 ? -0.374 -1.183 15.579 1.00 70.19 90 ILE A CA 1
ATOM 683 C C . ILE A 1 90 ? -0.282 -1.533 17.066 1.00 70.19 90 ILE A C 1
ATOM 685 O O . ILE A 1 90 ? -0.611 -0.732 17.938 1.00 70.19 90 ILE A O 1
ATOM 689 N N . LYS A 1 91 ? 0.217 -2.738 17.363 1.00 64.06 91 LYS A N 1
ATOM 690 C CA . LYS A 1 91 ? 0.425 -3.208 18.738 1.00 64.06 91 LYS A CA 1
ATOM 691 C C . LYS A 1 91 ? 1.468 -2.331 19.450 1.00 64.06 91 LYS A C 1
ATOM 693 O O . LYS A 1 91 ? 2.623 -2.322 19.036 1.00 64.06 91 LYS A O 1
ATOM 698 N N . GLY A 1 92 ? 1.056 -1.632 20.513 1.00 63.94 92 GLY A N 1
ATOM 699 C CA . GLY A 1 92 ? 1.935 -0.833 21.382 1.00 63.94 92 GLY A CA 1
ATOM 700 C C . GLY A 1 92 ? 1.928 0.683 21.149 1.00 63.94 92 GLY A C 1
ATOM 701 O O . GLY A 1 92 ? 2.660 1.387 21.833 1.00 63.94 92 GLY A O 1
ATOM 702 N N . HIS A 1 93 ? 1.112 1.209 20.228 1.00 58.62 93 HIS A N 1
ATOM 703 C CA . HIS A 1 93 ? 0.879 2.654 20.154 1.00 58.62 93 HIS A CA 1
ATOM 704 C C . HIS A 1 93 ? -0.290 3.037 21.067 1.00 58.62 93 HIS A C 1
ATOM 706 O O . HIS A 1 93 ? -1.447 2.845 20.707 1.00 58.62 93 HIS A O 1
ATOM 712 N N . SER A 1 94 ? 0.007 3.610 22.235 1.00 51.84 94 SER A N 1
ATOM 713 C CA . SER A 1 94 ? -0.975 4.164 23.188 1.00 51.84 94 SER A CA 1
ATOM 714 C C . SER A 1 94 ? -1.631 5.472 22.709 1.00 51.84 94 SER A C 1
ATOM 716 O O . SER A 1 94 ? -2.006 6.314 23.516 1.00 51.84 94 SER A O 1
ATOM 718 N N . GLY A 1 95 ? -1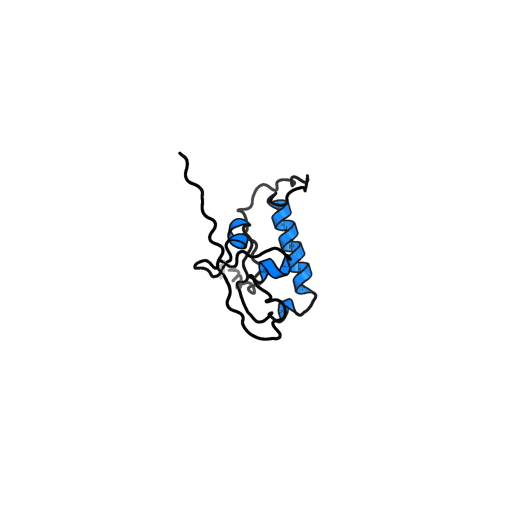.739 5.679 21.396 1.00 51.91 95 GLY A N 1
ATOM 719 C CA . GLY A 1 95 ? -2.318 6.876 20.795 1.00 51.91 95 GLY A CA 1
ATOM 720 C C . GLY A 1 95 ? -3.669 6.554 20.182 1.00 51.91 95 GLY A C 1
ATOM 721 O O . GLY A 1 95 ? -3.755 6.326 18.978 1.00 51.91 95 GLY A O 1
ATOM 722 N N . ALA A 1 96 ? -4.712 6.511 21.010 1.00 55.53 96 ALA A N 1
ATOM 723 C CA . ALA A 1 96 ? -6.079 6.628 20.523 1.00 55.53 96 ALA A CA 1
ATOM 724 C C . ALA A 1 96 ? -6.218 7.976 19.789 1.00 55.53 96 ALA A C 1
ATOM 726 O O . ALA A 1 96 ? -5.835 9.019 20.316 1.00 55.53 96 ALA A O 1
ATOM 727 N N . ALA A 1 97 ? -6.700 7.935 18.549 1.00 57.06 97 ALA A N 1
ATOM 728 C CA . ALA A 1 97 ? -6.894 9.100 17.690 1.00 57.06 97 ALA A CA 1
ATOM 729 C C . ALA A 1 97 ? -7.856 10.139 18.307 1.00 57.06 97 ALA A C 1
ATOM 731 O O . ALA A 1 97 ? -8.772 9.744 19.035 1.00 57.06 97 ALA A O 1
ATOM 732 N N . PRO A 1 98 ? -7.786 11.435 17.935 1.00 54.72 98 PRO A N 1
ATOM 733 C CA . PRO A 1 98 ? -8.997 12.237 17.933 1.00 54.72 98 PRO A CA 1
ATOM 734 C C . PRO A 1 98 ? -9.929 11.652 16.863 1.00 54.72 98 PRO A C 1
ATOM 736 O O . PRO A 1 98 ? -9.591 11.568 15.682 1.00 54.72 98 PRO A O 1
ATOM 739 N N . ARG A 1 99 ? -11.095 11.175 17.301 1.00 53.88 99 ARG A N 1
ATOM 740 C CA . ARG A 1 99 ? -12.195 10.761 16.429 1.00 53.88 99 ARG A CA 1
ATOM 741 C C . ARG A 1 99 ? -12.626 11.961 15.580 1.00 53.88 99 ARG A C 1
ATOM 743 O O . ARG A 1 99 ? -13.306 12.842 16.092 1.00 53.88 99 ARG A O 1
ATOM 750 N N . SER A 1 100 ? -12.294 11.977 14.292 1.00 48.25 100 SER A N 1
ATOM 751 C CA . SER A 1 100 ? -13.068 12.753 13.322 1.00 48.25 100 SER A CA 1
ATOM 752 C C . SER A 1 100 ? -14.294 11.926 12.952 1.00 48.25 100 SER A C 1
ATOM 754 O O . SER A 1 100 ? -14.218 10.963 12.193 1.00 48.25 100 SER A O 1
ATOM 756 N N . THR A 1 101 ? -15.408 12.259 13.592 1.00 55.81 101 THR A N 1
ATOM 757 C CA . THR A 1 101 ? -16.759 11.902 13.165 1.00 55.81 101 THR A CA 1
ATOM 758 C C . THR A 1 101 ? -17.004 12.416 11.745 1.00 55.81 101 THR A C 1
ATOM 760 O O . THR A 1 101 ? -16.633 13.545 11.441 1.00 55.81 101 THR A O 1
ATOM 763 N N . ASP A 1 102 ? -17.662 11.593 10.928 1.00 51.25 102 ASP A N 1
ATOM 764 C CA . ASP A 1 102 ? -18.181 11.902 9.586 1.00 51.25 102 ASP A CA 1
ATOM 765 C C . ASP A 1 102 ? -17.192 11.837 8.402 1.00 51.25 102 ASP A C 1
ATOM 767 O O . ASP A 1 102 ? -16.793 12.832 7.805 1.00 51.25 102 ASP A O 1
ATOM 771 N N . LYS A 1 103 ? -16.796 10.611 8.039 1.00 47.69 103 LYS A N 1
ATOM 772 C CA . LYS A 1 103 ? -16.612 10.203 6.637 1.00 47.69 103 LYS A CA 1
ATOM 773 C C . LYS A 1 103 ? -16.514 8.680 6.566 1.00 47.69 103 LYS A C 1
ATOM 775 O O . LYS A 1 103 ? -15.695 8.076 7.256 1.00 47.69 103 LYS A O 1
ATOM 780 N N . GLU A 1 104 ? -17.389 8.082 5.764 1.00 50.94 104 GLU A N 1
ATOM 781 C CA . GLU A 1 104 ? -17.403 6.670 5.349 1.00 50.94 104 GLU A CA 1
ATOM 782 C C . GLU A 1 104 ? -15.963 6.145 5.138 1.00 50.94 104 GLU A C 1
ATOM 784 O O . GLU A 1 104 ? -15.162 6.864 4.533 1.00 50.94 104 GLU A O 1
ATOM 789 N N . PRO A 1 105 ? -15.570 4.983 5.707 1.00 54.28 105 PRO A N 1
ATOM 790 C CA . PRO A 1 105 ? -14.160 4.647 5.888 1.00 54.28 105 PRO A CA 1
ATOM 791 C C . PRO A 1 105 ? -13.465 4.507 4.528 1.00 54.28 105 PRO A C 1
ATOM 793 O O . PRO A 1 105 ? -13.721 3.532 3.819 1.00 54.28 105 PRO A O 1
ATOM 796 N N . PRO A 1 106 ? -12.547 5.422 4.159 1.00 58.59 106 PRO A N 1
ATOM 797 C CA . PRO A 1 106 ? -11.901 5.328 2.870 1.00 58.59 106 PRO A CA 1
ATOM 798 C C . PRO A 1 106 ? -10.922 4.158 2.933 1.00 58.59 106 PRO A C 1
ATOM 800 O O . PRO A 1 106 ? -9.998 4.135 3.755 1.00 58.59 106 PRO A O 1
ATOM 803 N N . LEU A 1 107 ? -11.112 3.171 2.058 1.00 60.62 107 LEU A N 1
ATOM 804 C CA . LEU A 1 107 ? -10.007 2.309 1.659 1.00 60.62 107 LEU A CA 1
ATOM 805 C C . LEU A 1 107 ? -8.865 3.221 1.191 1.00 60.62 107 LEU A C 1
ATOM 807 O O . LEU A 1 107 ? -9.101 4.215 0.504 1.00 60.62 107 LEU A O 1
ATOM 811 N N . LEU A 1 108 ? -7.627 2.925 1.589 1.00 61.78 108 LEU A N 1
ATOM 812 C CA . LEU A 1 108 ? -6.489 3.673 1.064 1.00 61.78 108 LEU A CA 1
ATOM 813 C C . LEU A 1 108 ? -6.318 3.361 -0.420 1.00 61.78 108 LEU A C 1
ATOM 815 O O . LEU A 1 108 ? -5.702 2.350 -0.736 1.00 61.78 108 LEU A O 1
ATOM 819 N N . THR A 1 109 ? -6.799 4.251 -1.284 1.00 56.75 109 THR A N 1
ATOM 820 C CA . THR A 1 109 ? -6.504 4.235 -2.716 1.00 56.75 109 THR A CA 1
ATOM 821 C C . THR A 1 109 ? -5.100 4.810 -2.951 1.00 56.75 109 THR A C 1
ATOM 823 O O . THR A 1 109 ? -4.816 5.969 -2.644 1.00 56.75 109 THR A O 1
ATOM 826 N N . LEU A 1 110 ? -4.179 3.985 -3.436 1.00 63.19 110 LEU A N 1
ATOM 827 C CA . LEU A 1 110 ? -2.772 4.267 -3.724 1.00 63.19 110 LEU A CA 1
ATOM 828 C C . LEU A 1 110 ? -2.526 4.474 -5.223 1.00 63.19 110 LEU A C 1
ATOM 830 O O . LEU A 1 110 ? -1.433 4.899 -5.602 1.00 63.19 110 LEU A O 1
ATOM 834 N N . SER A 1 111 ? -3.531 4.205 -6.054 1.00 52.97 111 SER A N 1
ATOM 835 C CA . SER A 1 111 ? -3.521 4.503 -7.481 1.00 52.97 111 SER A CA 1
ATOM 836 C C . SER A 1 111 ? -4.004 5.935 -7.705 1.00 52.97 111 SER A C 1
ATOM 838 O O . SER A 1 111 ? -5.134 6.287 -7.375 1.00 52.97 111 SER A O 1
ATOM 840 N N . VAL A 1 112 ? -3.117 6.782 -8.227 1.00 58.00 112 VAL A N 1
ATOM 841 C CA . VAL A 1 112 ? -3.512 8.074 -8.789 1.00 58.00 112 VAL A CA 1
ATOM 842 C C . VAL A 1 112 ? -4.147 7.771 -10.143 1.00 58.00 112 VAL A C 1
ATOM 844 O O . VAL A 1 112 ? -3.452 7.437 -11.097 1.00 58.00 112 VAL A O 1
ATOM 847 N N . GLU A 1 113 ? -5.469 7.812 -10.229 1.00 45.56 113 GLU A N 1
ATOM 848 C CA . GLU A 1 113 ? -6.110 8.061 -11.517 1.00 45.56 113 GLU A CA 1
ATOM 849 C C . GLU A 1 113 ? -6.163 9.581 -11.705 1.00 45.56 113 GLU A C 1
ATOM 851 O O . GLU A 1 113 ? -6.508 10.299 -10.759 1.00 45.56 113 GLU A O 1
ATOM 856 N N . PRO A 1 114 ? -5.769 10.116 -12.874 1.00 48.50 114 PRO A N 1
ATOM 857 C CA . PRO A 1 114 ? -5.991 11.518 -13.171 1.00 48.50 114 PRO A CA 1
ATOM 858 C C . PRO A 1 114 ? -7.500 11.745 -13.196 1.00 48.50 114 PRO A C 1
ATOM 860 O O . PRO A 1 114 ? -8.196 11.213 -14.055 1.00 48.50 114 PRO A O 1
ATOM 863 N N . THR A 1 115 ? -7.976 12.502 -12.207 1.00 38.03 115 THR A N 1
ATOM 864 C CA . THR A 1 115 ? -9.326 13.044 -12.073 1.00 38.03 115 THR A CA 1
ATOM 865 C C . THR A 1 115 ? -10.009 13.196 -13.425 1.00 38.03 115 THR A C 1
ATOM 867 O O . THR A 1 115 ? -9.708 14.099 -14.205 1.00 38.03 115 THR A O 1
ATOM 870 N N . SER A 1 116 ? -10.963 12.305 -13.669 1.00 46.84 116 SER A N 1
ATOM 871 C CA . SER A 1 116 ? -12.055 12.526 -14.595 1.00 46.84 116 SER A CA 1
ATOM 872 C C . SER A 1 116 ? -12.662 13.904 -14.321 1.00 46.84 116 SER A C 1
ATOM 874 O O . SER A 1 116 ? -13.097 14.216 -13.213 1.00 46.84 116 SER A O 1
ATOM 876 N N . THR A 1 117 ? -12.608 14.725 -15.360 1.00 45.62 117 THR A N 1
ATOM 877 C CA . THR A 1 117 ? -13.252 16.02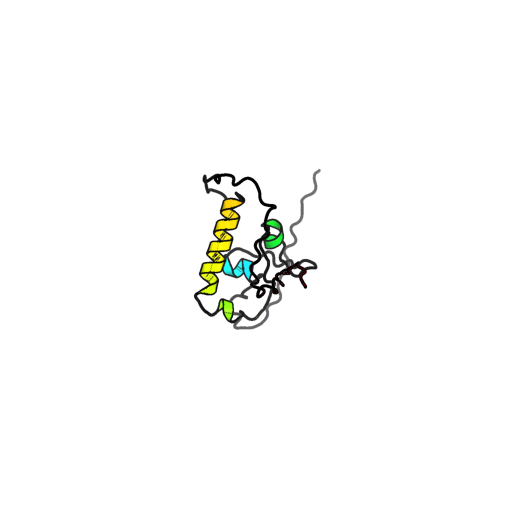3 -15.560 1.00 45.62 117 THR A CA 1
ATOM 878 C C . THR A 1 117 ? -14.537 16.235 -14.747 1.00 45.62 117 THR A C 1
ATOM 880 O O . THR A 1 117 ? -15.519 15.524 -14.979 1.00 45.62 117 THR A O 1
ATOM 883 N N . PRO A 1 118 ? -14.624 17.270 -13.891 1.00 50.12 118 PRO A N 1
ATOM 884 C CA . PRO A 1 118 ? -15.911 17.842 -13.545 1.00 50.12 118 PRO A CA 1
ATOM 885 C C . PRO A 1 118 ? -16.359 18.732 -14.711 1.00 50.12 118 PRO A C 1
ATOM 887 O O . PRO A 1 118 ? -15.909 19.868 -14.855 1.00 50.12 118 PRO A O 1
ATOM 890 N N . THR A 1 119 ? -17.253 18.220 -15.559 1.00 51.72 119 THR A N 1
ATOM 891 C CA . THR A 1 119 ? -18.096 19.070 -16.408 1.00 51.72 119 THR A CA 1
ATOM 892 C C . THR A 1 119 ? -18.949 19.916 -15.471 1.00 51.72 119 THR A C 1
ATOM 894 O O . THR A 1 119 ? -19.979 19.468 -14.969 1.00 51.72 119 THR A O 1
ATOM 897 N N . MET A 1 120 ? -18.489 21.130 -15.167 1.00 46.16 120 MET A N 1
ATOM 898 C CA . MET A 1 120 ? -19.325 22.121 -14.507 1.00 46.16 120 MET A CA 1
ATOM 899 C C . MET A 1 120 ? -20.407 22.536 -15.497 1.00 46.16 120 MET A C 1
ATOM 901 O O . MET A 1 120 ? -20.145 23.214 -16.487 1.00 46.16 120 MET A O 1
ATOM 905 N N . GLY A 1 121 ? -21.632 22.094 -15.227 1.00 53.66 121 GLY A N 1
ATOM 906 C CA . GLY A 1 121 ? -22.815 22.699 -15.805 1.00 53.66 121 GLY A CA 1
ATOM 907 C C . GLY A 1 121 ? -22.941 24.130 -15.295 1.00 53.66 121 GLY A C 1
ATOM 908 O O . GLY A 1 121 ? -23.177 24.352 -14.109 1.00 53.66 121 GLY A O 1
ATOM 909 N N . THR A 1 122 ? -22.823 25.097 -16.195 1.00 52.62 122 THR A N 1
ATOM 910 C CA . THR A 1 122 ? -23.279 26.467 -15.969 1.00 52.62 122 THR A CA 1
ATOM 911 C C . THR A 1 122 ? -24.582 26.666 -16.725 1.00 52.62 122 THR A C 1
ATOM 913 O O . THR A 1 122 ? -24.634 26.741 -17.950 1.00 52.62 122 THR A O 1
ATOM 916 N N . ARG A 1 123 ? -25.664 26.710 -15.947 1.00 57.38 123 ARG A N 1
ATOM 917 C CA . ARG A 1 123 ? -26.965 27.240 -16.351 1.00 57.38 123 ARG A CA 1
ATOM 918 C C . ARG A 1 123 ? -26.810 28.756 -16.483 1.00 57.38 123 ARG A C 1
ATOM 920 O O . ARG A 1 123 ? -26.369 29.378 -15.520 1.00 57.38 123 ARG A O 1
ATOM 927 N N . THR A 1 124 ? -27.269 29.341 -17.584 1.00 56.31 124 THR A N 1
ATOM 928 C CA . THR A 1 124 ? -27.629 30.765 -17.612 1.00 56.31 124 THR A CA 1
ATOM 929 C C . THR A 1 124 ? -28.997 30.908 -18.264 1.00 56.31 124 THR A C 1
ATOM 931 O O . THR A 1 124 ? -29.228 30.450 -19.378 1.00 56.31 124 THR A O 1
ATOM 934 N N . VAL A 1 125 ? -29.910 31.500 -17.501 1.00 57.50 125 VAL A N 1
ATOM 935 C CA . VAL A 1 125 ? -31.273 31.902 -17.860 1.00 57.50 125 VAL A CA 1
ATOM 936 C C . VAL A 1 125 ? -31.295 33.412 -18.130 1.00 57.50 125 VAL A C 1
ATOM 938 O O . VAL A 1 125 ? -30.561 34.137 -17.459 1.00 57.50 125 VAL A O 1
ATOM 941 N N . SER A 1 126 ? -32.193 33.848 -19.028 1.00 56.84 126 SER A N 1
ATOM 942 C CA . SER A 1 126 ? -32.753 35.209 -19.280 1.00 56.84 126 SER A CA 1
ATOM 943 C C . SER A 1 126 ? -32.523 35.624 -20.740 1.00 56.84 126 SER A C 1
ATOM 945 O O . SER A 1 126 ? -31.380 35.644 -21.173 1.00 56.84 126 SER A O 1
ATOM 947 N N . SER A 1 127 ? -33.528 35.788 -21.609 1.00 62.22 127 SER A N 1
ATOM 948 C CA . SER A 1 127 ? -34.751 36.622 -21.580 1.00 62.22 127 SER A CA 1
ATOM 949 C C . SER A 1 127 ? -34.473 38.125 -21.763 1.00 62.22 127 SER A C 1
ATOM 951 O O . SER A 1 127 ? -33.678 38.682 -21.001 1.00 62.22 127 SER A O 1
ATOM 953 N N . ARG A 1 128 ? -35.223 38.730 -22.713 1.00 62.47 128 ARG A N 1
ATOM 954 C CA . ARG A 1 128 ? -35.199 40.093 -23.325 1.00 62.47 128 ARG A CA 1
ATOM 955 C C . ARG A 1 128 ? -34.423 40.114 -24.656 1.00 62.47 128 ARG A C 1
ATOM 957 O O . ARG A 1 128 ? -33.291 39.644 -24.675 1.00 62.47 128 ARG A O 1
ATOM 964 N N . ASP A 1 129 ? -34.950 40.569 -25.794 1.00 54.88 129 ASP A N 1
ATOM 965 C CA . ASP A 1 129 ? -36.076 41.465 -26.144 1.00 54.88 129 ASP A CA 1
ATOM 966 C C . ASP A 1 129 ? -36.998 40.805 -27.190 1.00 54.88 129 ASP A C 1
ATOM 968 O O . ASP A 1 129 ? -36.452 40.202 -28.145 1.00 54.88 129 ASP A O 1
#

Foldseek 3Di:
DDDDDDDDDDDDDDDDDDPPPQCDAFPLCSLLVHDFPNDQDPVQATPVCVVLLADTPHDDRDDDPCVVPPPNSVVSNVVSVVSCVQVVVDPPPPDPDDDPPDDDDDRPDPDDDPDDDDPDDDDDDDDDD

Radius of gyration: 22.84 Å; chains: 1; bounding box: 59×80×50 Å

Sequence (129 aa):
PSPVKQTRKGAGVPKAKGAVRAKSGCYTCRIRRKKCDEQADGSGSCQTCVRLRLECLGFGAKRPDWMREGNSVPVLRERIKQFLASQGMIKGHSGAAPRSTDKEPPLLTLSVEPTSTPTMGTRTVSSRD

Organism: NCBI:txid1314776

Secondary structure (DSSP, 8-state):
----------------S-------S-HHHHHHT------B-TTS-BHHHHHTT-------SSPPGGGTSTTHHHHHHHHHHHHHHHTT-STT---PPP-------------------------------